Protein AF-A0A5C2RRK1-F1 (afdb_monomer_lite)

Foldseek 3Di:
DDFQFWKWFAPLVLVPDPPNPPDDRTDDRWTFHDAAPQRFTFIAHPQQETDQAGADPVRIDGDPDPDGGDDQPPPRHPDDPVSVVVRNHDNDDTPPSVVCVVVVVVVVPD

Organism: NCBI:txid1328759

Structure (mmCIF, N/CA/C/O backbone):
data_AF-A0A5C2RRK1-F1
#
_entry.id   AF-A0A5C2RRK1-F1
#
loop_
_atom_site.group_PDB
_atom_site.id
_atom_site.type_symbol
_atom_site.label_atom_id
_atom_site.label_alt_id
_atom_site.label_comp_id
_atom_site.label_asym_id
_atom_site.label_entity_id
_atom_site.label_seq_id
_atom_site.pdbx_PDB_ins_code
_atom_site.Cartn_x
_atom_site.Cartn_y
_atom_site.Cartn_z
_atom_site.occupancy
_atom_site.B_iso_or_equiv
_atom_site.auth_seq_id
_atom_site.auth_comp_id
_atom_site.auth_asym_id
_atom_site.auth_atom_id
_atom_site.pdbx_PDB_model_num
ATOM 1 N N . PHE A 1 1 ? -3.465 7.219 -1.560 1.00 90.00 1 PHE A N 1
ATOM 2 C CA . PHE A 1 1 ? -4.679 6.436 -1.806 1.00 90.00 1 PHE A CA 1
ATOM 3 C C . PHE A 1 1 ? -5.455 6.268 -0.511 1.00 90.00 1 PHE A C 1
ATOM 5 O O . PHE A 1 1 ? -4.842 6.283 0.550 1.00 90.00 1 PHE A O 1
ATOM 12 N N . LYS A 1 2 ? -6.786 6.202 -0.603 1.00 90.06 2 LYS A N 1
ATOM 13 C CA . LYS A 1 2 ? -7.663 5.872 0.530 1.00 90.06 2 LYS A CA 1
ATOM 14 C C . LYS A 1 2 ? -7.729 4.348 0.691 1.00 90.06 2 LYS A C 1
ATOM 16 O O . LYS A 1 2 ? -7.454 3.647 -0.283 1.00 90.06 2 LYS A O 1
ATOM 21 N N . ALA A 1 3 ? -8.116 3.874 1.874 1.00 90.12 3 ALA A N 1
ATOM 22 C CA . ALA A 1 3 ? -8.435 2.466 2.097 1.00 90.12 3 ALA A CA 1
ATOM 23 C C . ALA A 1 3 ? -9.475 1.969 1.072 1.00 90.12 3 ALA A C 1
ATOM 25 O O . ALA A 1 3 ? -10.355 2.733 0.664 1.00 90.12 3 ALA A O 1
ATOM 26 N N . GLY A 1 4 ? -9.335 0.728 0.609 1.00 88.81 4 GLY A N 1
ATOM 27 C CA . GLY A 1 4 ? -10.188 0.113 -0.414 1.00 88.81 4 GLY A CA 1
ATOM 28 C C . GLY A 1 4 ? -9.865 0.511 -1.861 1.00 88.81 4 GLY A C 1
ATOM 29 O O . GLY A 1 4 ? -10.453 -0.030 -2.794 1.00 88.81 4 GLY A O 1
ATOM 30 N N . ARG A 1 5 ? -8.927 1.441 -2.099 1.00 90.38 5 ARG A N 1
ATOM 31 C CA . ARG A 1 5 ? -8.516 1.805 -3.466 1.00 90.38 5 ARG A CA 1
ATOM 32 C C . ARG A 1 5 ? -7.623 0.714 -4.055 1.00 90.38 5 ARG A C 1
ATOM 34 O O . ARG A 1 5 ? -6.692 0.262 -3.392 1.00 90.38 5 ARG A O 1
ATOM 41 N N . LEU A 1 6 ? -7.848 0.385 -5.326 1.00 93.00 6 LEU A N 1
ATOM 42 C CA . LEU A 1 6 ? -6.964 -0.500 -6.077 1.00 93.00 6 LEU A CA 1
ATOM 43 C C . LEU A 1 6 ? -5.727 0.237 -6.601 1.00 93.00 6 LEU A C 1
ATOM 45 O O . LEU A 1 6 ? -5.812 1.352 -7.132 1.00 93.00 6 LEU A O 1
ATOM 49 N N . VAL A 1 7 ? -4.573 -0.408 -6.478 1.00 94.88 7 VAL A N 1
ATOM 50 C CA . VAL A 1 7 ? -3.267 0.113 -6.890 1.00 94.88 7 VAL A CA 1
ATOM 51 C C . VAL A 1 7 ? -2.463 -0.950 -7.626 1.00 94.88 7 VAL A C 1
ATOM 53 O O . VAL A 1 7 ? -2.635 -2.145 -7.406 1.00 94.88 7 VAL A O 1
ATOM 56 N N . LEU A 1 8 ? -1.565 -0.511 -8.500 1.00 96.25 8 LEU A N 1
ATOM 57 C CA . LEU A 1 8 ? -0.520 -1.346 -9.082 1.00 96.25 8 LEU A CA 1
ATOM 58 C C . LEU A 1 8 ? 0.811 -1.011 -8.418 1.00 96.25 8 LEU A C 1
ATOM 60 O O . LEU A 1 8 ? 1.091 0.160 -8.150 1.00 96.25 8 LEU A O 1
ATOM 64 N N . MET A 1 9 ? 1.650 -2.024 -8.218 1.00 95.38 9 MET A N 1
ATOM 65 C CA . MET A 1 9 ? 2.996 -1.846 -7.679 1.00 95.38 9 MET A CA 1
ATOM 66 C C . MET A 1 9 ? 4.040 -1.937 -8.786 1.00 95.38 9 MET A C 1
ATOM 68 O O . MET A 1 9 ? 4.052 -2.874 -9.578 1.00 95.38 9 MET A O 1
ATOM 72 N N . ARG A 1 10 ? 4.956 -0.977 -8.838 1.00 92.62 10 ARG A N 1
ATOM 73 C CA . ARG A 1 10 ? 6.100 -0.984 -9.748 1.00 92.62 10 ARG A CA 1
ATOM 74 C C . ARG A 1 10 ? 7.098 -2.071 -9.342 1.00 92.62 10 ARG A C 1
ATOM 76 O O . ARG A 1 10 ? 7.543 -2.125 -8.192 1.00 92.62 10 ARG A O 1
ATOM 83 N N . ASN A 1 11 ? 7.480 -2.907 -10.304 1.00 89.19 11 ASN A N 1
ATOM 84 C CA . ASN A 1 11 ? 8.475 -3.959 -10.118 1.00 89.19 11 ASN A CA 1
ATOM 85 C C . ASN A 1 11 ? 9.897 -3.395 -10.276 1.00 89.19 11 ASN A C 1
ATOM 87 O O . ASN A 1 11 ? 10.537 -3.545 -11.318 1.00 89.19 11 ASN A O 1
ATOM 91 N N . THR A 1 12 ? 10.373 -2.702 -9.246 1.00 83.12 12 THR A N 1
ATOM 92 C CA . THR A 1 12 ? 11.659 -1.990 -9.236 1.00 83.12 12 THR A CA 1
ATOM 93 C C . THR A 1 12 ? 12.860 -2.912 -9.472 1.00 83.12 12 THR A C 1
ATOM 95 O O . THR A 1 12 ? 13.766 -2.552 -10.227 1.00 83.12 12 THR A O 1
ATOM 98 N N . ALA A 1 13 ? 12.825 -4.139 -8.945 1.00 79.00 13 ALA A N 1
ATOM 99 C CA . ALA A 1 13 ? 13.869 -5.144 -9.157 1.00 79.00 13 ALA A CA 1
ATOM 100 C C . ALA A 1 13 ? 14.060 -5.497 -10.646 1.00 79.00 13 ALA A C 1
ATOM 102 O O . ALA A 1 13 ? 15.184 -5.596 -11.141 1.00 79.00 13 ALA A O 1
ATOM 103 N N . ILE A 1 14 ? 12.960 -5.644 -11.391 1.00 80.25 14 ILE A N 1
ATOM 104 C CA . ILE A 1 14 ? 12.997 -5.941 -12.829 1.00 80.25 14 ILE A CA 1
ATOM 105 C C . ILE A 1 14 ? 13.400 -4.724 -13.653 1.00 80.25 14 ILE A C 1
ATOM 107 O O . ILE A 1 14 ? 14.034 -4.865 -14.694 1.00 80.25 14 ILE A O 1
ATOM 111 N N . GLU A 1 15 ? 13.073 -3.513 -13.221 1.00 76.31 15 GLU A N 1
ATOM 112 C CA . GLU A 1 15 ? 13.448 -2.328 -13.986 1.00 76.31 15 GLU A CA 1
ATOM 113 C C . GLU A 1 15 ? 14.952 -2.120 -14.084 1.00 76.31 15 GLU A C 1
ATOM 115 O O . GLU A 1 15 ? 15.411 -1.563 -15.081 1.00 76.31 15 GLU A O 1
ATOM 120 N N . LYS A 1 16 ? 15.713 -2.593 -13.099 1.00 76.00 16 LYS A N 1
ATOM 121 C CA . LYS A 1 16 ? 17.176 -2.535 -13.099 1.00 76.00 16 LYS A CA 1
ATOM 122 C C . LYS A 1 16 ? 17.824 -3.685 -13.877 1.00 76.00 16 LYS A C 1
ATOM 124 O O . LYS A 1 16 ? 19.028 -3.650 -14.116 1.00 76.00 16 LYS A O 1
ATOM 129 N N . SER A 1 17 ? 17.058 -4.691 -14.307 1.00 78.88 17 SER A N 1
ATOM 130 C CA . SER A 1 17 ? 17.608 -5.871 -14.972 1.00 78.88 17 SER A CA 1
ATOM 131 C C . SER A 1 17 ? 17.807 -5.674 -16.484 1.00 78.88 17 SER A C 1
ATOM 133 O O . SER A 1 17 ? 17.072 -4.960 -17.177 1.00 78.88 17 SER A O 1
ATOM 135 N N . LEU A 1 18 ? 18.803 -6.374 -17.038 1.00 79.19 18 LEU A N 1
ATOM 136 C CA . LEU A 1 18 ? 19.065 -6.405 -18.484 1.00 79.19 18 LEU A CA 1
ATOM 137 C C . LEU A 1 18 ? 17.960 -7.138 -19.270 1.00 79.19 18 LEU A C 1
ATOM 139 O O . LEU A 1 18 ? 17.765 -6.875 -20.453 1.00 79.19 18 LEU A O 1
ATOM 143 N N . ASN A 1 19 ? 17.189 -8.014 -18.615 1.00 83.06 19 ASN A N 1
ATOM 144 C CA . ASN A 1 19 ? 16.098 -8.782 -19.226 1.00 83.06 19 ASN A CA 1
ATOM 145 C C . ASN A 1 19 ? 14.700 -8.161 -19.019 1.00 83.06 19 ASN A C 1
ATOM 147 O O . ASN A 1 19 ? 13.690 -8.831 -19.254 1.00 83.06 19 ASN A O 1
ATOM 151 N N . ARG A 1 20 ? 14.616 -6.880 -18.621 1.00 83.00 20 ARG A N 1
ATOM 152 C CA . ARG A 1 20 ? 13.355 -6.211 -18.246 1.00 83.00 20 ARG A CA 1
ATOM 153 C C . ARG A 1 20 ? 12.261 -6.229 -19.316 1.00 83.00 20 ARG A C 1
ATOM 155 O O . ARG A 1 20 ? 11.083 -6.176 -18.988 1.00 83.00 20 ARG A O 1
ATOM 162 N N . LYS A 1 21 ? 12.637 -6.288 -20.601 1.00 84.69 21 LYS A N 1
ATOM 163 C CA . LYS A 1 21 ? 11.713 -6.123 -21.740 1.00 84.69 21 LYS A CA 1
ATOM 164 C C . LYS A 1 21 ? 10.591 -7.167 -21.765 1.00 84.69 21 LYS A C 1
ATOM 166 O O . LYS A 1 21 ? 9.497 -6.854 -22.214 1.00 84.69 21 LYS A O 1
ATOM 171 N N . MET A 1 22 ? 10.869 -8.376 -21.278 1.00 87.94 22 MET A N 1
ATOM 172 C CA . MET A 1 22 ? 9.933 -9.509 -21.310 1.00 87.94 22 MET A CA 1
ATOM 173 C C . MET A 1 22 ? 9.228 -9.751 -19.969 1.00 87.94 22 MET A C 1
ATOM 175 O O . MET A 1 22 ? 8.557 -10.765 -19.800 1.00 87.94 22 MET A O 1
ATOM 179 N N . ARG A 1 23 ? 9.413 -8.867 -18.985 1.00 86.38 23 ARG A N 1
ATOM 180 C CA . ARG A 1 23 ? 8.904 -9.037 -17.621 1.00 86.38 23 ARG A CA 1
ATOM 181 C C . ARG A 1 23 ? 7.824 -8.000 -17.319 1.00 86.38 23 ARG A C 1
ATOM 183 O O . ARG A 1 23 ? 7.814 -6.909 -17.887 1.00 86.38 23 ARG A O 1
ATOM 190 N N . ALA A 1 24 ? 6.915 -8.344 -16.410 1.00 87.56 24 ALA A N 1
ATOM 191 C CA . ALA A 1 24 ? 5.858 -7.439 -15.980 1.00 87.56 24 ALA A CA 1
ATOM 192 C C . ALA A 1 24 ? 6.457 -6.209 -15.278 1.00 87.56 24 ALA A C 1
ATOM 194 O O . ALA A 1 24 ? 7.196 -6.340 -14.302 1.00 87.56 24 ALA A O 1
ATOM 195 N N . ARG A 1 25 ? 6.129 -5.013 -15.785 1.00 88.56 25 ARG A N 1
ATOM 196 C CA . ARG A 1 25 ? 6.553 -3.730 -15.197 1.00 88.56 25 ARG A CA 1
ATOM 197 C C . ARG A 1 25 ? 5.784 -3.397 -13.919 1.00 88.56 25 ARG A C 1
ATOM 199 O O . ARG A 1 25 ? 6.339 -2.795 -13.004 1.00 88.56 25 ARG A O 1
ATOM 206 N N . TYR A 1 26 ? 4.516 -3.791 -13.875 1.00 93.31 26 TYR A N 1
ATOM 207 C CA . TYR A 1 26 ? 3.621 -3.565 -12.753 1.00 93.31 26 TYR A CA 1
ATOM 208 C C . TYR A 1 26 ? 3.069 -4.900 -12.262 1.00 93.31 26 TYR A C 1
ATOM 210 O O . TYR A 1 26 ? 2.759 -5.776 -13.071 1.00 93.31 26 TYR A O 1
ATOM 218 N N . LEU A 1 27 ? 2.986 -5.037 -10.946 1.00 93.00 27 LEU A N 1
ATOM 219 C CA . LEU A 1 27 ? 2.418 -6.168 -10.231 1.00 93.00 27 LEU A CA 1
ATOM 220 C C . LEU A 1 27 ? 1.054 -5.779 -9.656 1.00 93.00 27 LEU A C 1
ATOM 222 O O . LEU A 1 27 ? 0.784 -4.594 -9.419 1.00 93.00 27 LEU A O 1
ATOM 226 N N . GLY A 1 28 ? 0.232 -6.788 -9.385 1.00 88.88 28 GLY A N 1
ATOM 227 C CA . GLY A 1 28 ? -1.108 -6.591 -8.844 1.00 88.88 28 GLY A CA 1
ATOM 228 C C . GLY A 1 28 ? -2.106 -6.135 -9.905 1.00 88.88 28 GLY A C 1
ATOM 229 O O . GLY A 1 28 ? -1.749 -5.909 -11.062 1.00 88.88 28 GLY A O 1
ATOM 230 N N . PRO A 1 29 ? -3.387 -6.078 -9.534 1.00 91.88 29 PRO A N 1
ATOM 231 C CA . PRO A 1 29 ? -3.878 -5.072 -8.596 1.00 91.88 29 PRO A CA 1
ATOM 232 C C . PRO A 1 29 ? -3.853 -5.507 -7.127 1.00 91.88 29 PRO A C 1
ATOM 234 O O . PRO A 1 29 ? -4.176 -6.643 -6.800 1.00 91.88 29 PRO A O 1
ATOM 237 N N . TYR A 1 30 ? -3.517 -4.560 -6.255 1.00 94.75 30 TYR A N 1
ATOM 238 C CA . TYR A 1 30 ? -3.565 -4.674 -4.797 1.00 94.75 30 TYR A CA 1
ATOM 239 C C . TYR A 1 30 ? -4.612 -3.722 -4.232 1.00 94.75 30 TYR A C 1
ATOM 241 O O . TYR A 1 30 ? -4.905 -2.693 -4.846 1.00 94.75 30 TYR A O 1
ATOM 249 N N . VAL A 1 31 ? -5.137 -4.022 -3.049 1.00 93.38 31 VAL A N 1
ATOM 250 C CA . VAL A 1 31 ? -6.008 -3.123 -2.292 1.00 93.38 31 VAL A CA 1
ATOM 251 C C . VAL A 1 31 ? -5.201 -2.382 -1.231 1.00 93.38 31 VAL A C 1
ATOM 253 O O . VAL A 1 31 ? -4.347 -2.953 -0.558 1.00 93.38 31 VAL A O 1
ATOM 256 N N . VAL A 1 32 ? -5.457 -1.087 -1.082 1.00 93.88 32 VAL A N 1
ATOM 257 C CA . VAL A 1 32 ? -4.881 -0.287 0.002 1.00 93.88 32 VAL A CA 1
ATOM 258 C C . VAL A 1 32 ? -5.654 -0.576 1.281 1.00 93.88 32 VAL A C 1
ATOM 260 O O . VAL A 1 32 ? -6.859 -0.335 1.326 1.00 93.88 32 VAL A O 1
ATOM 263 N N . VAL A 1 33 ? -4.963 -1.044 2.316 1.00 93.69 33 VAL A N 1
ATOM 264 C CA . VAL A 1 33 ? -5.546 -1.280 3.642 1.00 93.69 33 VAL A CA 1
ATOM 265 C C . VAL A 1 33 ? -5.514 0.021 4.436 1.00 93.69 33 VAL A C 1
ATOM 267 O O . VAL A 1 33 ? -6.554 0.603 4.732 1.00 93.69 33 VAL A O 1
ATOM 270 N N . SER A 1 34 ? -4.317 0.548 4.682 1.00 94.38 34 SER A N 1
ATOM 271 C CA . SER A 1 34 ? -4.115 1.821 5.369 1.00 94.38 34 SER A CA 1
ATOM 272 C C . SER A 1 34 ? -2.752 2.428 5.012 1.00 94.38 34 SER A C 1
ATOM 274 O O . SER A 1 34 ? -2.113 2.055 4.019 1.00 94.38 34 SER A O 1
ATOM 276 N N . ARG A 1 35 ? -2.333 3.450 5.758 1.00 95.38 35 ARG A N 1
ATOM 277 C CA . ARG A 1 35 ? -1.082 4.181 5.543 1.00 95.38 35 ARG A CA 1
ATOM 278 C C . ARG A 1 35 ? -0.355 4.319 6.872 1.00 95.38 35 ARG A C 1
ATOM 280 O O . ARG A 1 35 ? -0.987 4.669 7.864 1.00 95.38 35 ARG A O 1
ATOM 287 N N . ASN A 1 36 ? 0.957 4.116 6.864 1.00 95.31 36 ASN A N 1
ATOM 288 C CA . ASN A 1 36 ? 1.772 4.303 8.056 1.00 95.31 36 ASN A CA 1
ATOM 289 C C . ASN A 1 36 ? 2.151 5.775 8.302 1.00 95.31 36 ASN A C 1
ATOM 291 O O . ASN A 1 36 ? 1.935 6.651 7.455 1.00 95.31 36 ASN A O 1
ATOM 295 N N . ARG A 1 37 ? 2.762 6.044 9.464 1.00 92.88 37 ARG A N 1
ATOM 296 C CA . ARG A 1 37 ? 3.292 7.367 9.849 1.00 92.88 37 ARG A CA 1
ATOM 297 C C . ARG A 1 3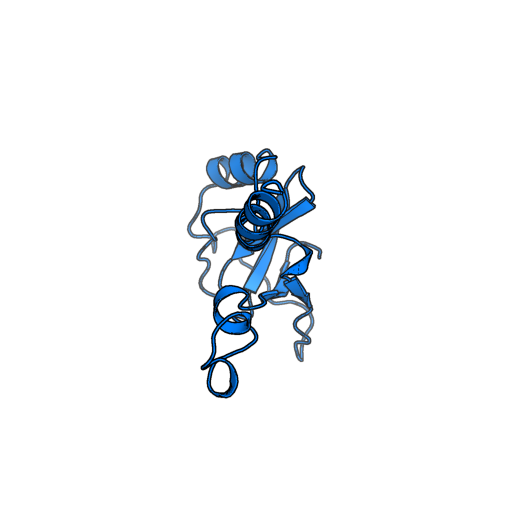7 ? 4.318 7.916 8.853 1.00 92.88 37 ARG A C 1
ATOM 299 O O . ARG A 1 37 ? 4.329 9.119 8.608 1.00 92.88 37 ARG A O 1
ATOM 306 N N . GLY A 1 38 ? 5.118 7.041 8.241 1.00 90.94 38 GLY A N 1
ATOM 307 C CA . GLY A 1 38 ? 6.108 7.388 7.213 1.00 90.94 38 GLY A CA 1
ATOM 308 C C . GLY A 1 38 ? 5.526 7.686 5.822 1.00 90.94 38 GLY A C 1
ATOM 309 O O . GLY A 1 38 ? 6.262 8.047 4.908 1.00 90.94 38 GLY A O 1
ATOM 310 N N . GLY A 1 39 ? 4.211 7.546 5.621 1.00 92.81 39 GLY A N 1
ATOM 311 C CA . GLY A 1 39 ? 3.543 7.808 4.342 1.00 92.81 39 GLY A CA 1
ATOM 312 C C . GLY A 1 39 ? 3.565 6.648 3.336 1.00 92.81 39 GLY A C 1
ATOM 313 O O . GLY A 1 39 ? 2.952 6.778 2.267 1.00 92.81 39 GLY A O 1
ATOM 314 N N . ALA A 1 40 ? 4.199 5.529 3.686 1.00 96.00 40 ALA A N 1
ATOM 315 C CA . ALA A 1 40 ? 4.129 4.255 2.982 1.00 96.00 40 ALA A CA 1
ATOM 316 C C . ALA A 1 40 ? 2.761 3.584 3.180 1.00 96.00 40 ALA A C 1
ATOM 318 O O . ALA A 1 40 ? 2.001 3.894 4.103 1.00 96.00 40 ALA A O 1
ATOM 319 N N . TYR A 1 41 ? 2.419 2.681 2.269 1.00 96.81 41 TYR A N 1
ATOM 320 C CA . TYR A 1 41 ? 1.100 2.063 2.209 1.00 96.81 41 TYR A CA 1
ATOM 321 C C . TYR A 1 41 ? 1.147 0.608 2.627 1.00 96.81 41 TYR A C 1
ATOM 323 O O . TYR A 1 41 ? 1.954 -0.163 2.119 1.00 96.81 41 TYR A O 1
ATOM 331 N N . ILE A 1 42 ? 0.215 0.228 3.487 1.00 96.06 42 ILE A N 1
ATOM 332 C CA . ILE A 1 42 ? -0.069 -1.173 3.769 1.00 96.06 42 ILE A CA 1
ATOM 333 C C . ILE A 1 42 ? -1.029 -1.634 2.678 1.00 96.06 42 ILE A C 1
ATOM 335 O O . ILE A 1 42 ? -2.084 -1.025 2.465 1.00 96.06 42 ILE A O 1
ATOM 339 N N . VAL A 1 43 ? -0.627 -2.657 1.935 1.00 95.56 43 VAL A N 1
ATOM 340 C CA . VAL A 1 43 ? -1.386 -3.185 0.802 1.00 95.56 43 VAL A CA 1
ATOM 341 C C . VAL A 1 43 ? -1.620 -4.673 0.982 1.00 95.56 43 VAL A C 1
ATOM 343 O O . VAL A 1 43 ? -0.807 -5.365 1.594 1.00 95.56 43 VAL A O 1
ATOM 346 N N . ALA A 1 44 ? -2.727 -5.148 0.429 1.00 94.88 44 ALA A N 1
ATOM 347 C CA . ALA A 1 44 ? -3.069 -6.556 0.405 1.00 94.88 44 ALA A CA 1
ATOM 348 C C . ALA A 1 44 ? -3.376 -7.019 -1.020 1.00 94.88 44 ALA A C 1
ATOM 350 O O . ALA A 1 44 ? -3.807 -6.243 -1.882 1.00 94.88 44 ALA A O 1
ATOM 351 N N . GLU A 1 45 ? -3.152 -8.298 -1.276 1.00 94.19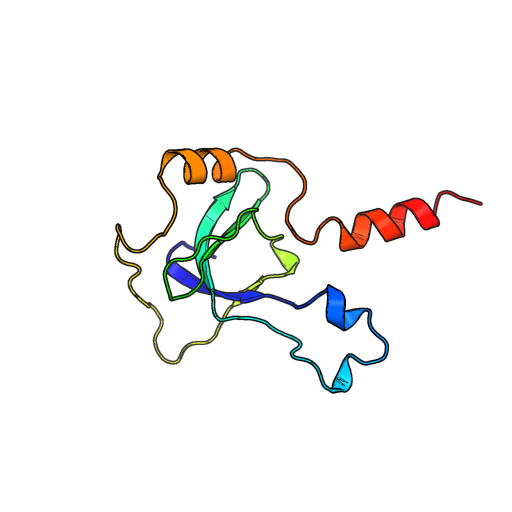 45 GLU A N 1
ATOM 352 C CA . GLU A 1 45 ? -3.690 -8.983 -2.441 1.00 94.19 45 GLU A CA 1
ATOM 353 C C . GLU A 1 45 ? -5.219 -9.105 -2.349 1.00 94.19 45 GLU A C 1
ATOM 355 O O . GLU A 1 45 ? -5.828 -8.965 -1.288 1.00 94.19 45 GLU A O 1
ATOM 360 N N . LEU A 1 46 ? -5.872 -9.379 -3.481 1.00 90.50 46 LEU A N 1
ATOM 361 C CA . LEU A 1 46 ? -7.337 -9.498 -3.535 1.00 90.50 46 LEU A CA 1
ATOM 362 C C . LEU A 1 46 ? -7.886 -10.724 -2.787 1.00 90.50 46 LEU A C 1
ATOM 364 O O . LEU A 1 46 ? -9.087 -10.800 -2.548 1.00 90.50 46 LEU A O 1
ATOM 368 N N . ASN A 1 47 ? -7.024 -11.681 -2.446 1.00 88.81 47 ASN A N 1
ATOM 369 C CA . ASN A 1 47 ? -7.348 -12.838 -1.608 1.00 88.81 47 ASN A CA 1
ATOM 370 C C . ASN A 1 47 ? -7.273 -12.523 -0.102 1.00 88.81 47 ASN A C 1
ATOM 372 O O . ASN A 1 47 ? -7.524 -13.428 0.687 1.00 88.81 47 ASN A O 1
ATOM 376 N N . GLY A 1 48 ? -6.912 -11.291 0.281 1.00 90.19 48 GLY A N 1
ATOM 377 C CA . GLY A 1 48 ? -6.751 -10.899 1.678 1.00 90.19 48 GLY A CA 1
ATOM 378 C C . GLY A 1 48 ? -5.319 -10.893 2.197 1.00 90.19 48 GLY A C 1
ATOM 379 O O . GLY A 1 48 ? -5.103 -10.388 3.295 1.00 90.19 48 GLY A O 1
ATOM 380 N N . ALA A 1 49 ? -4.353 -11.400 1.422 1.00 93.06 49 ALA A N 1
ATOM 381 C CA . ALA A 1 49 ? -2.978 -11.537 1.881 1.00 93.06 49 ALA A CA 1
ATOM 382 C C . ALA A 1 49 ? -2.287 -10.180 2.041 1.00 93.06 49 ALA A C 1
ATOM 384 O O . ALA A 1 49 ? -2.057 -9.476 1.050 1.00 93.06 49 ALA A O 1
ATOM 385 N N . VAL A 1 50 ? -1.963 -9.800 3.275 1.00 94.44 50 VAL A N 1
ATOM 386 C CA . VAL A 1 50 ? -1.310 -8.529 3.602 1.00 94.44 50 VAL A CA 1
ATOM 387 C C . VAL A 1 50 ? 0.198 -8.646 3.392 1.00 94.44 50 VAL A C 1
ATOM 389 O O . VAL A 1 50 ? 0.840 -9.614 3.794 1.00 94.44 50 VAL A O 1
ATOM 392 N N . PHE A 1 51 ? 0.794 -7.634 2.763 1.00 94.19 51 PHE A N 1
ATOM 393 C CA . PHE A 1 51 ? 2.249 -7.554 2.649 1.00 94.19 51 PHE A CA 1
ATOM 394 C C . PHE A 1 51 ? 2.881 -7.391 4.032 1.00 94.19 51 PHE A C 1
ATOM 396 O O . PHE A 1 51 ? 2.444 -6.558 4.816 1.00 94.19 51 PHE A O 1
ATOM 403 N N . ASP A 1 52 ? 3.970 -8.109 4.303 1.00 91.88 52 ASP A N 1
ATOM 404 C CA . ASP A 1 52 ? 4.646 -8.065 5.608 1.00 91.88 52 ASP A CA 1
ATOM 405 C C . ASP A 1 52 ? 5.235 -6.677 5.951 1.00 91.88 52 ASP A C 1
ATOM 407 O O . ASP A 1 52 ? 5.419 -6.326 7.119 1.00 91.88 52 ASP A O 1
ATOM 411 N N . ARG A 1 53 ? 5.507 -5.831 4.949 1.00 92.88 53 ARG A N 1
ATOM 412 C CA . ARG A 1 53 ? 6.018 -4.469 5.162 1.00 92.88 53 ARG A CA 1
ATOM 413 C C . ARG A 1 53 ? 5.221 -3.420 4.386 1.00 92.88 53 ARG A C 1
ATOM 415 O O . ARG A 1 53 ? 4.762 -3.695 3.278 1.00 92.88 53 ARG A O 1
ATOM 422 N N . PRO A 1 54 ? 5.095 -2.189 4.922 1.00 95.38 54 PRO A N 1
ATOM 423 C CA . PRO A 1 54 ? 4.547 -1.071 4.165 1.00 95.38 54 PRO A CA 1
ATOM 424 C C . PRO A 1 54 ? 5.359 -0.803 2.894 1.00 95.38 54 PRO A C 1
ATOM 426 O O . PRO A 1 54 ? 6.587 -0.799 2.914 1.00 95.38 54 PRO A O 1
ATOM 429 N N . VAL A 1 55 ? 4.670 -0.528 1.792 1.00 95.12 55 VAL A N 1
ATOM 430 C CA . VAL A 1 55 ? 5.248 -0.300 0.465 1.00 95.12 55 VAL A CA 1
ATOM 431 C C . VAL A 1 55 ? 5.442 1.190 0.219 1.00 95.12 55 VAL A C 1
ATOM 433 O O . VAL A 1 55 ? 4.536 2.001 0.448 1.00 95.12 55 VAL A O 1
ATOM 436 N N . ALA A 1 56 ? 6.612 1.557 -0.302 1.00 94.38 56 ALA A N 1
ATOM 437 C CA . ALA A 1 56 ? 6.952 2.947 -0.566 1.00 94.38 56 ALA A CA 1
ATOM 438 C C . ALA A 1 56 ? 5.962 3.613 -1.541 1.00 94.38 56 ALA A C 1
ATOM 440 O O . ALA A 1 56 ? 5.604 3.063 -2.587 1.00 94.38 56 ALA A O 1
ATOM 441 N N . ALA A 1 57 ? 5.536 4.840 -1.226 1.00 94.12 57 ALA A N 1
ATOM 442 C CA . ALA A 1 57 ? 4.471 5.525 -1.963 1.00 94.12 57 ALA A CA 1
ATOM 443 C C . ALA A 1 57 ? 4.779 5.719 -3.459 1.00 94.12 57 ALA A C 1
ATOM 445 O O . ALA A 1 57 ? 3.873 5.629 -4.284 1.00 94.12 57 ALA A O 1
ATOM 446 N N . PHE A 1 58 ? 6.046 5.938 -3.824 1.00 91.75 58 PHE A N 1
ATOM 447 C CA . PHE A 1 58 ? 6.462 6.135 -5.217 1.00 91.75 58 PHE A CA 1
ATOM 448 C C . PHE A 1 58 ? 6.384 4.855 -6.069 1.00 91.75 58 PHE A C 1
ATOM 450 O O . PHE A 1 58 ? 6.424 4.936 -7.300 1.00 91.75 58 PHE A O 1
ATOM 457 N N . ARG A 1 59 ? 6.280 3.670 -5.445 1.00 92.94 59 ARG A N 1
ATOM 458 C CA . ARG A 1 59 ? 6.089 2.393 -6.152 1.00 92.94 59 ARG A CA 1
ATOM 459 C C . ARG A 1 59 ? 4.633 2.155 -6.525 1.00 92.94 59 ARG A C 1
ATOM 461 O O . ARG A 1 59 ? 4.380 1.311 -7.380 1.00 92.94 59 ARG A O 1
ATOM 468 N N . LEU A 1 60 ? 3.687 2.869 -5.917 1.00 95.50 60 LEU A N 1
ATOM 469 C CA . LEU A 1 60 ? 2.263 2.635 -6.121 1.00 95.50 60 LEU A CA 1
ATOM 470 C C . LEU A 1 60 ? 1.657 3.636 -7.102 1.00 95.50 60 LEU A C 1
ATOM 472 O O . LEU A 1 60 ? 1.753 4.851 -6.927 1.00 95.50 60 LEU A O 1
ATOM 476 N N . ILE A 1 61 ? 0.963 3.112 -8.107 1.00 95.31 61 ILE A N 1
ATOM 477 C CA . ILE A 1 61 ? 0.162 3.895 -9.053 1.00 95.31 61 ILE A CA 1
ATOM 478 C C . ILE A 1 61 ? -1.308 3.466 -8.959 1.00 95.31 61 ILE A C 1
ATOM 480 O O . ILE A 1 61 ? -1.585 2.316 -8.614 1.00 95.31 61 ILE A O 1
ATOM 484 N N . PRO A 1 62 ? -2.276 4.353 -9.246 1.00 94.62 62 PRO A N 1
ATOM 485 C CA . PRO A 1 62 ? -3.683 3.971 -9.215 1.00 94.62 62 PRO A CA 1
ATOM 486 C C . PRO A 1 62 ? -3.978 2.891 -10.262 1.00 94.62 62 PRO A C 1
ATOM 488 O O . PRO A 1 62 ? -3.577 3.018 -11.420 1.00 94.62 62 PRO A O 1
ATOM 491 N N . TYR A 1 63 ? -4.724 1.858 -9.872 1.00 93.31 63 TYR A N 1
ATOM 492 C CA . TYR A 1 63 ? -5.320 0.932 -10.827 1.00 93.31 63 TYR A CA 1
ATOM 493 C C . TYR A 1 63 ? -6.643 1.518 -11.325 1.00 93.31 63 TYR A C 1
ATOM 495 O O . TYR A 1 63 ? -7.548 1.792 -10.533 1.00 93.31 63 TYR A O 1
ATOM 503 N N . LEU A 1 64 ? -6.752 1.739 -12.636 1.00 89.75 64 LEU A N 1
ATOM 504 C CA . LEU A 1 64 ? -7.978 2.236 -13.258 1.00 89.75 64 LEU A CA 1
ATOM 505 C C . LEU A 1 64 ? -8.925 1.062 -13.526 1.00 89.75 64 LEU A C 1
ATOM 507 O O . LEU A 1 64 ? -8.969 0.509 -14.625 1.00 89.75 64 LEU A O 1
ATOM 511 N N . ALA A 1 65 ? -9.639 0.650 -12.483 1.00 85.06 65 ALA A N 1
ATOM 512 C CA . ALA A 1 65 ? -10.678 -0.359 -12.591 1.00 85.06 65 ALA A CA 1
ATOM 513 C C . ALA A 1 65 ? -11.885 0.167 -13.385 1.00 85.06 65 ALA A C 1
ATOM 515 O O . ALA A 1 65 ? -12.112 1.372 -13.483 1.00 85.06 65 ALA A O 1
ATOM 516 N N . ARG A 1 66 ? -12.667 -0.760 -13.950 1.00 85.00 66 ARG A N 1
ATOM 517 C CA . ARG A 1 66 ? -13.937 -0.429 -14.620 1.00 85.00 66 ARG A CA 1
ATOM 518 C C . ARG A 1 66 ? -15.003 0.044 -13.625 1.00 85.00 66 ARG A C 1
ATOM 520 O O . ARG A 1 66 ? -15.864 0.825 -14.004 1.00 85.00 66 ARG A O 1
ATOM 527 N N . GLU A 1 67 ? -14.908 -0.415 -12.377 1.00 77.50 67 GLU A N 1
ATOM 528 C CA . GLU A 1 67 ? -15.758 -0.031 -11.249 1.00 77.50 67 GLU A CA 1
ATOM 529 C C . GLU A 1 67 ? -14.873 0.403 -10.070 1.00 77.50 67 GLU A C 1
ATOM 531 O O . GLU A 1 67 ? -13.796 -0.156 -9.859 1.00 77.50 67 GLU A O 1
ATOM 536 N N . ASP A 1 68 ? -15.296 1.426 -9.324 1.00 66.44 68 ASP A N 1
ATOM 537 C CA . ASP A 1 68 ? -14.418 2.179 -8.412 1.00 66.44 68 ASP A CA 1
ATOM 538 C C . ASP A 1 68 ? -14.066 1.477 -7.090 1.00 66.44 68 ASP A C 1
ATOM 540 O O . ASP A 1 68 ? -13.096 1.878 -6.436 1.00 66.44 68 ASP A O 1
ATOM 544 N N . VAL A 1 69 ? -14.845 0.478 -6.660 1.00 65.19 69 VAL A N 1
ATOM 545 C CA . VAL A 1 69 ? -14.749 -0.087 -5.306 1.00 65.19 69 VAL A CA 1
ATOM 546 C C . VAL A 1 69 ? -14.933 -1.599 -5.336 1.00 65.19 69 VAL A C 1
ATOM 548 O O . VAL A 1 69 ? -16.004 -2.088 -5.682 1.00 65.19 69 VAL A O 1
ATOM 551 N N . ILE A 1 70 ? -13.909 -2.333 -4.897 1.00 67.88 70 ILE A N 1
ATOM 552 C CA . ILE A 1 70 ? -14.082 -3.709 -4.426 1.00 67.88 70 ILE A CA 1
ATOM 553 C C . ILE A 1 70 ? -14.247 -3.609 -2.907 1.00 67.88 70 ILE A C 1
ATOM 555 O O . ILE A 1 70 ? -13.303 -3.171 -2.242 1.00 67.88 70 ILE A O 1
ATOM 559 N N . PRO A 1 71 ? -15.424 -3.935 -2.342 1.00 66.38 71 PRO A N 1
ATOM 560 C CA . PRO A 1 71 ? -15.573 -3.979 -0.899 1.00 66.38 71 PRO A CA 1
ATOM 561 C C . PRO A 1 71 ? -14.647 -5.071 -0.371 1.00 66.38 71 PRO A C 1
ATOM 563 O O . PRO A 1 71 ? -14.792 -6.234 -0.737 1.00 66.38 71 PRO A O 1
ATOM 566 N N . LEU A 1 72 ? -13.677 -4.681 0.453 1.00 69.38 72 LEU A N 1
ATOM 567 C CA . LEU A 1 72 ? -12.867 -5.618 1.212 1.00 69.38 72 LEU A CA 1
ATOM 568 C C . LEU A 1 72 ? -13.671 -5.981 2.469 1.00 69.38 72 LEU A C 1
ATOM 570 O O . LEU A 1 72 ? -13.950 -5.076 3.264 1.00 69.38 72 LE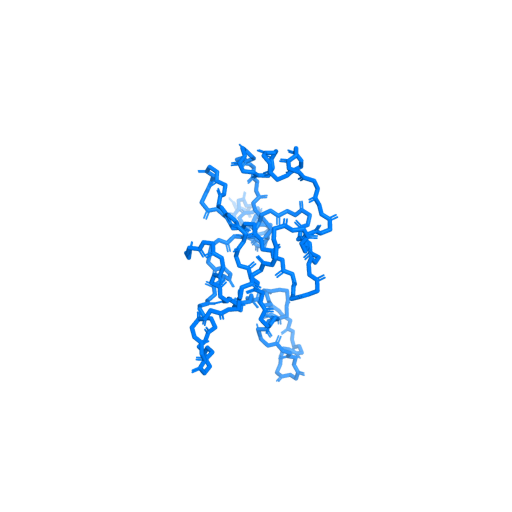U A O 1
ATOM 574 N N . PRO A 1 73 ? -14.111 -7.240 2.636 1.00 73.81 73 PRO A N 1
ATOM 575 C CA . PRO A 1 73 ? -14.792 -7.651 3.854 1.00 73.81 73 PRO A CA 1
ATOM 576 C C . PRO A 1 73 ? -13.914 -7.357 5.083 1.00 73.81 73 PRO A C 1
ATOM 578 O O . PRO A 1 73 ? -12.695 -7.520 4.994 1.00 73.81 73 PRO A O 1
ATOM 581 N N . PRO A 1 74 ? -14.488 -6.923 6.219 1.00 65.75 74 PRO A N 1
ATOM 582 C CA . PRO A 1 74 ? -13.718 -6.618 7.430 1.00 65.75 74 PRO A CA 1
ATOM 583 C C . PRO A 1 74 ? -12.862 -7.793 7.929 1.00 65.75 74 PRO A C 1
ATO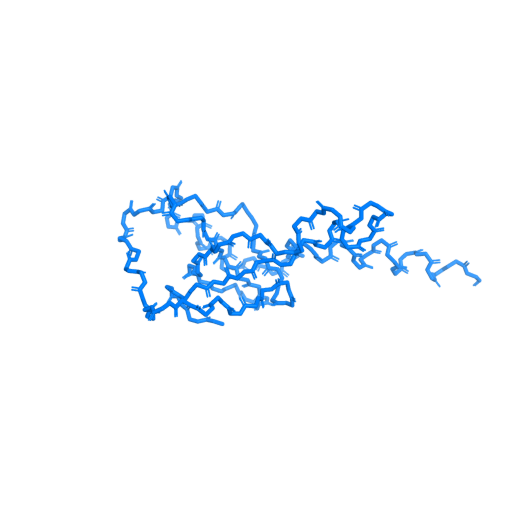M 585 O O . PRO A 1 74 ? -11.830 -7.584 8.553 1.00 65.75 74 PRO A O 1
ATOM 588 N N . ASP A 1 75 ? -13.295 -9.014 7.632 1.00 77.88 75 ASP A N 1
ATOM 589 C CA . ASP A 1 75 ? -12.699 -10.301 7.985 1.00 77.88 75 ASP A CA 1
ATOM 590 C C . ASP A 1 75 ? -11.896 -10.939 6.840 1.00 77.88 75 ASP A C 1
ATOM 592 O O . ASP A 1 75 ? -11.456 -12.079 6.954 1.00 77.88 75 ASP A O 1
ATOM 596 N N . ALA A 1 76 ? -11.706 -10.231 5.723 1.00 82.50 76 ALA A N 1
ATOM 597 C CA . ALA A 1 76 ? -11.002 -10.787 4.573 1.00 82.50 76 ALA A CA 1
ATOM 598 C C . ALA A 1 76 ? -9.480 -10.757 4.705 1.00 82.50 76 ALA A C 1
ATOM 600 O O . ALA A 1 76 ? -8.820 -11.432 3.926 1.00 82.50 76 ALA A O 1
ATOM 601 N N . LEU A 1 77 ? -8.917 -9.962 5.617 1.00 89.25 77 LEU A N 1
ATOM 602 C CA . LEU A 1 77 ? -7.468 -9.871 5.772 1.00 89.25 77 LEU A CA 1
ATOM 603 C C . LEU A 1 77 ? -6.920 -11.089 6.518 1.00 89.25 77 LEU A C 1
ATOM 605 O O . LEU A 1 77 ? -7.473 -11.512 7.529 1.00 89.25 77 LEU A O 1
ATOM 609 N N . ASP A 1 78 ? -5.789 -11.611 6.054 1.00 88.94 78 ASP A N 1
ATOM 610 C CA . ASP A 1 78 ? -5.072 -12.727 6.688 1.00 88.94 78 ASP A CA 1
ATOM 611 C C . ASP A 1 78 ? -4.180 -12.296 7.868 1.00 88.94 78 ASP A C 1
ATOM 613 O O . ASP A 1 78 ? -3.296 -13.032 8.305 1.00 88.94 78 ASP A O 1
ATOM 617 N N . THR A 1 79 ? -4.403 -11.088 8.380 1.00 90.00 79 THR A N 1
ATOM 618 C CA . THR A 1 79 ? -3.589 -10.423 9.393 1.00 90.00 79 THR A CA 1
ATOM 619 C C . THR A 1 79 ? -4.499 -9.823 10.460 1.00 90.00 79 THR A C 1
ATOM 621 O O . THR A 1 79 ? -5.574 -9.302 10.154 1.00 90.00 79 THR A O 1
ATOM 624 N N . ASP A 1 80 ? -4.068 -9.897 11.718 1.00 91.88 80 ASP A N 1
ATOM 625 C CA . ASP A 1 80 ? -4.805 -9.332 12.845 1.00 91.88 80 ASP A CA 1
ATOM 626 C C . ASP A 1 80 ? -4.645 -7.802 12.967 1.00 91.88 80 ASP A C 1
ATOM 628 O O . ASP A 1 80 ? -3.776 -7.164 12.364 1.00 91.88 80 ASP A O 1
ATOM 632 N N . GLU A 1 81 ? -5.520 -7.183 13.763 1.00 91.62 81 GLU A N 1
ATOM 633 C CA . GLU A 1 81 ? -5.495 -5.734 13.978 1.00 91.62 81 GLU A CA 1
ATOM 634 C C . GLU A 1 81 ? -4.226 -5.242 14.688 1.00 91.62 81 GLU A C 1
ATOM 636 O O . GLU A 1 81 ? -3.835 -4.088 14.500 1.00 91.62 81 GLU A O 1
ATOM 641 N N . GLU A 1 82 ? -3.603 -6.068 15.530 1.00 93.94 82 GLU A N 1
ATOM 642 C CA . GLU A 1 82 ? -2.407 -5.682 16.283 1.00 93.94 82 GLU A CA 1
ATOM 643 C C . GLU A 1 82 ? -1.236 -5.488 15.323 1.00 93.94 82 GLU A C 1
ATOM 645 O O . GLU A 1 82 ? -0.624 -4.416 15.297 1.00 93.94 82 GLU A O 1
ATOM 650 N N . ARG A 1 83 ? -1.027 -6.454 14.428 1.00 93.75 83 ARG A N 1
ATOM 651 C CA . ARG A 1 83 ? -0.028 -6.384 13.368 1.00 93.75 83 ARG A CA 1
ATOM 652 C C . ARG A 1 83 ? -0.268 -5.201 12.433 1.00 93.75 83 ARG A C 1
ATOM 654 O O . ARG A 1 83 ? 0.686 -4.499 12.092 1.00 93.75 83 ARG A O 1
ATOM 661 N N . LEU A 1 84 ? -1.519 -4.914 12.059 1.00 93.75 84 LEU A N 1
ATOM 662 C CA . LEU A 1 84 ? -1.836 -3.718 11.262 1.00 93.75 84 LEU A CA 1
ATOM 663 C C . LEU A 1 84 ? -1.436 -2.431 11.989 1.00 93.75 84 LEU A C 1
ATOM 665 O O . LEU A 1 84 ? -0.809 -1.558 11.388 1.00 93.75 84 LEU A O 1
ATOM 669 N N . ARG A 1 85 ? -1.736 -2.317 13.287 1.00 95.19 85 ARG A N 1
ATOM 670 C CA . ARG A 1 85 ? -1.350 -1.147 14.095 1.00 95.19 85 ARG A CA 1
ATOM 671 C C . ARG A 1 85 ? 0.160 -1.005 14.225 1.00 95.19 85 ARG A C 1
ATOM 673 O O . ARG A 1 85 ? 0.656 0.121 14.268 1.00 95.19 85 ARG A O 1
ATOM 680 N N . GLU A 1 86 ? 0.901 -2.104 14.310 1.00 95.06 86 GLU A N 1
ATOM 681 C CA . GLU A 1 86 ? 2.365 -2.063 14.278 1.00 95.06 86 GLU A CA 1
ATOM 682 C C . GLU A 1 86 ? 2.862 -1.492 12.950 1.00 95.06 86 GLU A C 1
ATOM 684 O O . GLU A 1 86 ? 3.673 -0.564 12.941 1.00 95.06 86 GLU A O 1
ATOM 689 N N . MET A 1 87 ? 2.333 -1.982 11.825 1.00 95.38 87 MET A N 1
ATOM 690 C CA . MET A 1 87 ? 2.693 -1.480 10.498 1.00 95.38 87 MET A CA 1
ATOM 691 C C . MET A 1 87 ? 2.333 -0.003 10.318 1.00 95.38 87 MET A C 1
ATOM 693 O O . MET A 1 87 ? 3.085 0.736 9.685 1.00 95.38 87 MET A O 1
ATOM 697 N N . GLU A 1 88 ? 1.204 0.448 10.869 1.00 95.44 88 GLU A N 1
ATOM 698 C CA . GLU A 1 88 ? 0.784 1.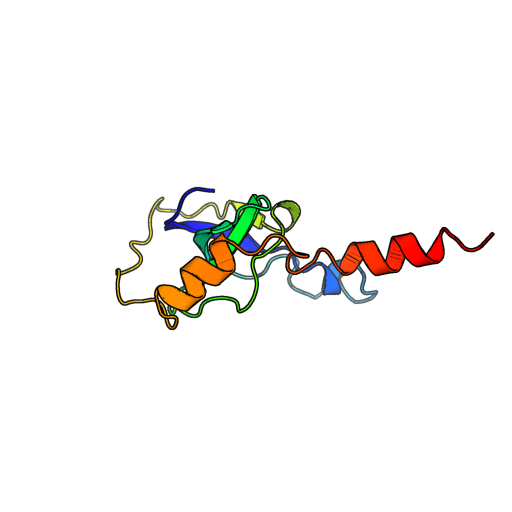851 10.817 1.00 95.44 88 GLU A CA 1
ATOM 699 C C . GLU A 1 88 ? 1.719 2.768 11.612 1.00 95.44 88 GLU A C 1
ATOM 701 O O . GLU A 1 88 ? 1.964 3.914 11.221 1.00 95.44 88 GLU A O 1
ATOM 706 N N . GLN A 1 89 ? 2.257 2.272 12.724 1.00 95.19 89 GLN A N 1
ATOM 707 C CA . GLN A 1 89 ? 3.176 3.017 13.580 1.00 95.19 89 GLN A CA 1
ATOM 708 C C . GLN A 1 89 ? 4.626 2.955 13.102 1.00 95.19 89 GLN A C 1
ATOM 710 O O . GLN A 1 89 ? 5.390 3.856 13.446 1.00 95.19 89 GLN A O 1
ATOM 715 N N . PHE A 1 90 ? 4.981 1.941 12.311 1.00 90.62 90 PHE A N 1
ATOM 716 C CA . PHE A 1 90 ? 6.313 1.761 11.752 1.00 90.62 90 PHE A CA 1
ATOM 717 C C . PHE A 1 90 ? 6.730 2.965 10.898 1.00 90.62 90 PHE A C 1
ATOM 719 O O . PHE A 1 90 ? 6.037 3.348 9.951 1.00 90.62 90 PHE A O 1
ATOM 726 N N . ASP A 1 91 ? 7.882 3.541 11.224 1.00 87.94 91 ASP A N 1
ATOM 727 C CA . ASP A 1 91 ? 8.498 4.693 10.559 1.00 87.94 91 ASP A CA 1
ATOM 728 C C . ASP A 1 91 ? 9.854 4.358 9.910 1.00 87.94 91 ASP A C 1
ATOM 730 O O . ASP A 1 91 ? 10.525 5.245 9.383 1.00 87.94 91 ASP A O 1
ATOM 734 N N . GLY A 1 92 ? 10.241 3.078 9.918 1.00 84.94 92 GLY A N 1
ATOM 735 C CA . GLY A 1 92 ? 11.445 2.588 9.259 1.00 84.94 92 GLY A CA 1
ATOM 736 C C . GLY A 1 92 ? 11.310 2.477 7.732 1.00 84.94 92 GLY A C 1
ATOM 737 O O . GLY A 1 92 ? 10.289 2.866 7.155 1.00 84.94 92 GLY A O 1
ATOM 738 N N . PRO A 1 93 ? 12.337 1.927 7.055 1.00 83.88 93 PRO A N 1
ATOM 739 C CA . PRO A 1 93 ? 12.390 1.881 5.599 1.00 83.88 93 PRO A CA 1
ATOM 740 C C . PRO A 1 93 ? 11.252 1.033 5.035 1.00 83.88 93 PRO A C 1
ATOM 742 O O . PRO A 1 93 ? 11.063 -0.131 5.414 1.00 83.88 93 PRO A O 1
ATOM 745 N N . ALA A 1 94 ? 10.509 1.626 4.107 1.00 86.31 94 ALA A N 1
ATOM 746 C CA . ALA A 1 94 ? 9.454 0.943 3.393 1.00 86.31 94 ALA A CA 1
ATOM 747 C C . ALA A 1 94 ? 10.047 -0.066 2.404 1.00 86.31 94 ALA A C 1
ATOM 749 O O . ALA A 1 94 ? 11.208 0.003 1.988 1.00 86.31 94 ALA A O 1
ATOM 750 N N . GLU A 1 95 ? 9.228 -1.024 1.992 1.00 82.62 95 GLU A N 1
ATOM 751 C CA . GLU A 1 95 ? 9.617 -1.959 0.953 1.00 82.62 95 GLU A CA 1
ATOM 752 C C . GLU A 1 95 ? 9.891 -1.211 -0.361 1.00 82.62 95 GLU A C 1
ATOM 754 O O . GLU A 1 95 ? 9.001 -0.562 -0.932 1.00 82.62 95 GLU A O 1
ATOM 759 N N . GLY A 1 96 ? 11.117 -1.350 -0.873 1.00 74.56 96 GLY A N 1
ATOM 760 C CA . GLY A 1 96 ? 11.605 -0.663 -2.064 1.00 74.56 96 GLY A CA 1
ATOM 761 C C . GLY A 1 96 ? 12.393 0.620 -1.797 1.00 74.56 96 GLY A C 1
ATOM 762 O O . GLY A 1 96 ? 12.840 1.241 -2.758 1.00 74.56 96 GLY A O 1
ATOM 763 N N . ASP A 1 97 ? 12.591 1.024 -0.538 1.00 70.44 97 ASP A N 1
ATOM 764 C CA . ASP A 1 97 ? 13.544 2.094 -0.191 1.00 70.44 97 ASP A CA 1
ATOM 765 C C . ASP A 1 97 ? 15.009 1.600 -0.263 1.00 70.44 97 ASP A C 1
ATOM 767 O O . ASP A 1 97 ? 15.932 2.359 -0.571 1.00 70.44 97 ASP A O 1
ATOM 771 N N . ASP A 1 98 ? 15.223 0.298 -0.061 1.00 65.19 98 ASP A N 1
ATOM 772 C CA . ASP A 1 98 ? 16.500 -0.419 -0.199 1.00 65.19 98 ASP A CA 1
ATOM 773 C C . ASP A 1 98 ? 17.102 -0.325 -1.609 1.00 65.19 98 ASP A C 1
ATOM 775 O O . ASP A 1 98 ? 18.323 -0.286 -1.784 1.00 65.19 98 ASP A O 1
ATOM 779 N N . ASP A 1 99 ? 16.245 -0.187 -2.619 1.00 56.53 99 ASP A N 1
ATOM 780 C CA . ASP A 1 99 ? 16.644 0.054 -3.998 1.00 56.53 99 ASP A CA 1
ATOM 781 C C . ASP A 1 99 ? 17.470 1.338 -4.195 1.00 56.53 99 ASP A C 1
ATOM 783 O O . ASP A 1 99 ? 18.200 1.417 -5.188 1.00 56.53 99 ASP A O 1
ATOM 787 N N . TYR A 1 100 ? 17.364 2.325 -3.302 1.00 51.78 100 TYR A N 1
ATOM 788 C CA . TYR A 1 100 ? 18.118 3.584 -3.360 1.00 51.78 100 TYR A CA 1
ATOM 789 C C . TYR A 1 100 ? 19.278 3.635 -2.360 1.00 51.78 100 TYR A C 1
ATOM 791 O O . TYR A 1 100 ? 20.304 4.248 -2.661 1.00 51.78 100 TYR A O 1
ATOM 799 N N . ALA A 1 101 ? 19.171 2.944 -1.220 1.00 52.00 101 ALA A N 1
ATOM 800 C CA . ALA A 1 101 ? 20.253 2.851 -0.236 1.00 52.00 101 ALA A CA 1
ATOM 801 C C . ALA A 1 101 ? 21.536 2.246 -0.843 1.00 52.00 101 ALA A C 1
ATOM 803 O O . ALA A 1 101 ? 22.627 2.772 -0.647 1.00 52.00 101 ALA A O 1
ATOM 804 N N . LEU A 1 102 ? 21.400 1.219 -1.693 1.00 46.22 102 LEU A N 1
ATOM 805 C CA . LEU A 1 102 ? 22.527 0.599 -2.410 1.00 46.22 102 LEU A CA 1
ATOM 806 C C . LEU A 1 102 ? 23.192 1.507 -3.461 1.00 46.22 102 LEU A C 1
ATOM 808 O O . LEU A 1 102 ? 24.276 1.185 -3.950 1.00 46.22 102 LEU A O 1
ATOM 812 N N . VAL A 1 103 ? 22.527 2.593 -3.863 1.00 48.81 103 VAL A N 1
ATOM 813 C CA . VAL A 1 103 ? 23.042 3.566 -4.840 1.00 48.81 103 VAL A CA 1
ATOM 814 C C . VAL A 1 103 ? 23.787 4.684 -4.112 1.00 48.81 103 VAL A C 1
ATOM 816 O O . VAL A 1 103 ? 24.871 5.062 -4.536 1.00 48.81 103 VAL A O 1
ATOM 819 N N . ALA A 1 104 ? 23.258 5.139 -2.972 1.00 48.72 104 ALA A N 1
ATOM 820 C CA . ALA A 1 104 ? 23.870 6.182 -2.150 1.00 48.72 104 ALA A CA 1
ATOM 821 C C . ALA A 1 104 ? 25.211 5.757 -1.523 1.00 48.72 104 ALA A C 1
ATOM 823 O O . ALA A 1 104 ? 26.119 6.574 -1.410 1.00 48.72 104 ALA A O 1
ATOM 824 N N . GLU A 1 105 ? 25.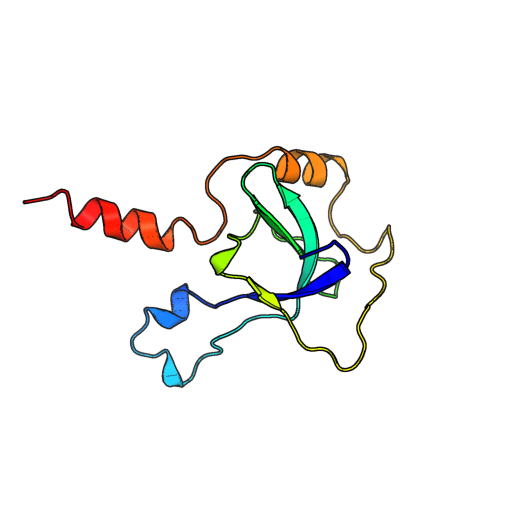384 4.481 -1.158 1.00 47.31 105 GLU A N 1
ATOM 825 C CA . GLU A 1 105 ? 26.670 4.003 -0.620 1.00 47.31 105 GLU A CA 1
ATOM 826 C C . GLU A 1 105 ? 27.774 3.862 -1.679 1.00 47.31 105 GLU A C 1
ATOM 828 O O . GLU A 1 105 ? 28.949 3.785 -1.331 1.00 47.31 105 GLU A O 1
ATOM 833 N N . ARG A 1 106 ? 27.426 3.860 -2.973 1.00 50.69 106 ARG A N 1
ATOM 834 C CA . ARG A 1 106 ? 28.410 3.812 -4.068 1.00 50.69 106 ARG A CA 1
ATOM 835 C C . ARG A 1 106 ? 28.971 5.183 -4.441 1.00 50.69 106 ARG A C 1
ATOM 837 O O . ARG A 1 106 ? 30.067 5.226 -4.984 1.00 50.69 106 ARG A O 1
ATOM 844 N N . ASP A 1 107 ? 28.256 6.259 -4.120 1.00 49.91 107 ASP A N 1
ATOM 845 C CA . ASP A 1 107 ? 28.657 7.641 -4.430 1.00 49.91 107 ASP A CA 1
ATOM 846 C C . ASP A 1 107 ? 29.485 8.303 -3.309 1.00 49.91 107 ASP A C 1
ATOM 848 O O . ASP A 1 107 ? 30.011 9.393 -3.499 1.00 49.91 107 ASP A O 1
ATOM 852 N N . ASN A 1 108 ? 29.647 7.652 -2.150 1.00 52.34 108 ASN A N 1
ATOM 853 C CA . ASN A 1 108 ? 30.449 8.164 -1.023 1.00 52.34 108 ASN A CA 1
ATOM 854 C C . ASN A 1 108 ? 31.907 7.661 -1.020 1.00 52.34 108 ASN A C 1
ATOM 856 O O . ASN A 1 108 ? 32.595 7.755 -0.002 1.00 52.34 108 ASN A O 1
ATOM 860 N N . GLY A 1 109 ? 32.369 7.093 -2.133 1.00 51.22 109 GLY A N 1
ATOM 861 C CA . GLY A 1 109 ? 33.728 6.592 -2.303 1.00 51.22 109 GLY A CA 1
ATOM 862 C C . GLY A 1 109 ? 34.438 7.274 -3.464 1.00 51.22 109 GLY A C 1
ATOM 863 O O . GLY A 1 109 ? 34.698 6.618 -4.469 1.00 51.22 109 GLY A O 1
ATOM 864 N N . GLU A 1 110 ? 34.757 8.559 -3.314 1.00 40.50 110 GLU A N 1
ATOM 865 C CA . GLU A 1 110 ? 35.802 9.239 -4.093 1.00 40.50 110 GLU A CA 1
ATOM 866 C C . GLU A 1 110 ? 36.613 10.181 -3.194 1.00 40.50 110 GLU A C 1
ATOM 868 O O . GLU A 1 110 ? 35.994 10.944 -2.415 1.00 40.50 110 GLU A O 1
#

Secondary structure (DSSP, 8-state):
--TT-EEEEE-HHHHTSTTGGGS-SEEEEEEEEEE-TTS-EEEE-TTS-B-SSPBPGGGEEE---SSS-----TT--SS-HHHHHHHHH--SPPBTTHHHHHHHTTSS--

Radius of gyration: 15.42 Å; chains: 1; bounding box: 52×22×38 Å

Sequence (110 aa):
FKAGRLVLMRNTAIEKSLNRKMRARYLGPYVVVSRNRGGAYIVAELNGAVFDRPVAAFRLIPYLAREDVIPLPPDALDTDEERLREMEQFDGPAEGDDDYALVAERDNGE

pLDDT: mean 83.87, std 14.39, range [40.5, 96.81]